Protein AF-A0A524IDU2-F1 (afdb_monomer)

Foldseek 3Di:
DCCLVVVLVVLVVVVVVCVVVLVVADPVLSVLLVVLSCLQNCLQNVLCVVLVPPDCPDPVNVVSVVSSVVSNVSSVVSNVVSVVCRVVVVPPPPPPPPPPPPDDPDDD

Secondary structure (DSSP, 8-state):
--THHHHHHHHHHHHHHHHHHHHHS-HHHHHHHHHHHHHHHIIIIIHHHHHTTS-TTSHHHHHHHHHHHHHHHHHHHHHHHHHHHHHHHHT-----------------

Mean predicted aligned error: 9.43 Å

pLDDT: mean 83.88, std 14.1, range [47.19, 97.94]

Structure (mmCIF, N/CA/C/O backbone):
data_AF-A0A524IDU2-F1
#
_entry.id   AF-A0A524IDU2-F1
#
loop_
_atom_site.group_PDB
_atom_site.id
_atom_site.type_symbol
_atom_site.label_atom_id
_atom_site.label_alt_id
_atom_site.label_comp_id
_atom_site.label_asym_id
_atom_site.label_entity_id
_atom_site.label_seq_id
_atom_site.pdbx_PDB_ins_code
_atom_site.Cartn_x
_atom_site.Cartn_y
_atom_site.Cartn_z
_atom_site.occupancy
_atom_site.B_iso_or_equiv
_atom_site.auth_seq_id
_atom_site.auth_comp_id
_atom_site.auth_asym_id
_atom_site.auth_atom_id
_atom_site.pdbx_PDB_model_num
ATOM 1 N N . MET A 1 1 ? 14.285 -14.336 -13.298 1.00 48.91 1 MET A N 1
ATOM 2 C CA . MET A 1 1 ? 13.110 -15.217 -13.116 1.00 48.91 1 MET A CA 1
ATOM 3 C C . MET A 1 1 ? 12.032 -14.359 -12.487 1.00 48.91 1 MET A C 1
ATOM 5 O O . MET A 1 1 ? 12.322 -13.744 -11.474 1.00 48.91 1 MET A O 1
ATOM 9 N N . ASN A 1 2 ? 10.864 -14.233 -13.118 1.00 70.38 2 ASN A N 1
ATOM 10 C CA . ASN A 1 2 ? 9.850 -13.268 -12.689 1.00 70.38 2 ASN A CA 1
ATOM 11 C C . ASN A 1 2 ? 8.999 -13.863 -11.556 1.00 70.38 2 ASN A C 1
ATOM 13 O O . ASN A 1 2 ? 7.974 -14.497 -11.810 1.00 70.38 2 ASN A O 1
ATOM 17 N N . TRP A 1 3 ? 9.470 -13.730 -10.314 1.00 82.56 3 TRP A N 1
ATOM 18 C CA . TRP A 1 3 ? 8.756 -14.186 -9.116 1.00 82.56 3 TRP A CA 1
ATOM 19 C C . TRP A 1 3 ? 7.476 -13.369 -8.866 1.00 82.56 3 TRP A C 1
ATOM 21 O O . TRP A 1 3 ? 6.581 -13.868 -8.184 1.00 82.56 3 TRP A O 1
ATOM 31 N N . ALA A 1 4 ? 7.363 -12.181 -9.475 1.00 84.25 4 ALA A N 1
ATOM 32 C CA . ALA A 1 4 ? 6.231 -11.262 -9.387 1.00 84.25 4 ALA A CA 1
ATOM 33 C C . ALA A 1 4 ? 4.871 -11.952 -9.532 1.00 84.25 4 ALA A C 1
ATOM 35 O O . ALA A 1 4 ? 3.967 -11.748 -8.729 1.00 84.25 4 ALA A O 1
ATOM 36 N N . ILE A 1 5 ? 4.720 -12.800 -10.558 1.00 86.31 5 ILE A N 1
ATOM 37 C CA . ILE A 1 5 ? 3.438 -13.441 -10.876 1.00 86.31 5 ILE A CA 1
ATOM 38 C C . ILE A 1 5 ? 3.083 -14.503 -9.818 1.00 86.31 5 ILE A C 1
ATOM 40 O O . ILE A 1 5 ? 2.000 -14.404 -9.236 1.00 86.31 5 ILE A O 1
ATOM 44 N N . PRO A 1 6 ? 3.960 -15.483 -9.502 1.00 90.44 6 PRO A N 1
ATOM 45 C CA . PRO A 1 6 ? 3.733 -16.388 -8.373 1.00 90.44 6 PRO A CA 1
ATOM 46 C C . PRO A 1 6 ? 3.477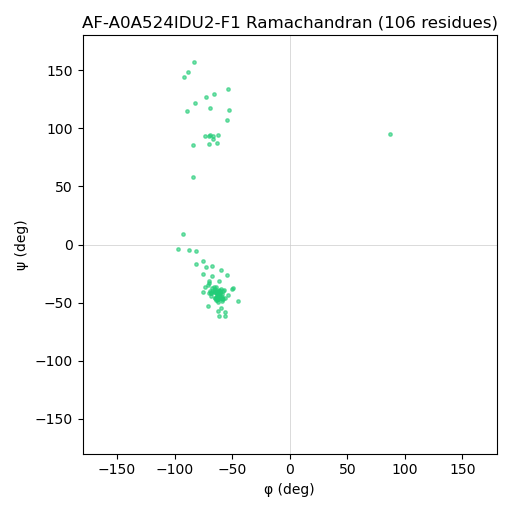 -15.661 -7.045 1.00 90.44 6 PRO A C 1
ATOM 48 O O . PRO A 1 6 ? 2.561 -16.033 -6.310 1.00 90.44 6 PRO A O 1
ATOM 51 N N . GLY A 1 7 ? 4.251 -14.611 -6.756 1.00 89.50 7 GLY A N 1
ATOM 52 C CA . GLY A 1 7 ? 4.116 -13.794 -5.552 1.00 89.50 7 GLY A CA 1
ATOM 53 C C . GLY A 1 7 ? 2.762 -13.093 -5.481 1.00 89.50 7 GLY A C 1
ATOM 54 O O . GLY A 1 7 ? 2.091 -13.170 -4.456 1.00 89.50 7 GLY A O 1
ATOM 55 N N . ALA A 1 8 ? 2.309 -12.498 -6.586 1.00 89.69 8 ALA A N 1
ATOM 56 C CA . ALA A 1 8 ? 1.007 -11.845 -6.690 1.00 89.69 8 ALA A CA 1
ATOM 57 C C . ALA A 1 8 ? -0.154 -12.825 -6.469 1.00 89.69 8 ALA A C 1
ATOM 59 O O . ALA A 1 8 ? -1.104 -12.503 -5.758 1.00 89.69 8 ALA A O 1
ATOM 60 N N . ILE A 1 9 ? -0.075 -14.036 -7.033 1.00 92.88 9 ILE A N 1
ATOM 61 C CA . ILE A 1 9 ? -1.098 -15.077 -6.840 1.00 92.88 9 ILE A CA 1
ATOM 62 C C . ILE A 1 9 ? -1.170 -15.490 -5.367 1.00 92.88 9 ILE A C 1
ATOM 64 O O . ILE A 1 9 ? -2.263 -15.586 -4.799 1.00 92.88 9 ILE A O 1
ATOM 68 N N . LEU A 1 10 ? -0.017 -15.714 -4.732 1.00 93.38 10 LEU A N 1
ATOM 69 C CA . LEU A 1 10 ? 0.054 -16.083 -3.321 1.00 93.38 10 LEU A CA 1
ATOM 70 C C . LEU A 1 10 ? -0.465 -14.952 -2.424 1.00 93.38 10 LEU A C 1
ATOM 72 O O . LEU A 1 10 ? -1.303 -15.195 -1.557 1.00 93.38 10 LEU A O 1
ATOM 76 N N . ALA A 1 11 ? -0.045 -13.715 -2.683 1.00 91.38 11 ALA A N 1
ATOM 77 C CA . ALA A 1 11 ? -0.511 -12.525 -1.982 1.00 91.38 11 ALA A CA 1
ATOM 78 C C . ALA A 1 11 ? -2.028 -12.336 -2.096 1.00 91.38 11 ALA A C 1
ATOM 80 O O . ALA A 1 11 ? -2.697 -12.125 -1.086 1.00 91.38 11 ALA A O 1
ATOM 81 N N . ALA A 1 12 ? -2.588 -12.465 -3.301 1.00 92.19 12 ALA A N 1
ATOM 82 C CA . ALA A 1 12 ? -4.027 -12.375 -3.524 1.00 92.19 12 ALA A CA 1
ATOM 83 C C . ALA A 1 12 ? -4.783 -13.490 -2.789 1.00 92.19 12 ALA A C 1
ATOM 85 O O . ALA A 1 12 ? -5.808 -13.228 -2.165 1.00 92.19 12 ALA A O 1
ATOM 86 N N . SER A 1 13 ? -4.256 -14.717 -2.801 1.00 94.75 13 SER A N 1
ATOM 87 C CA . SER A 1 13 ? -4.852 -15.858 -2.094 1.00 94.75 13 SER A CA 1
ATOM 88 C 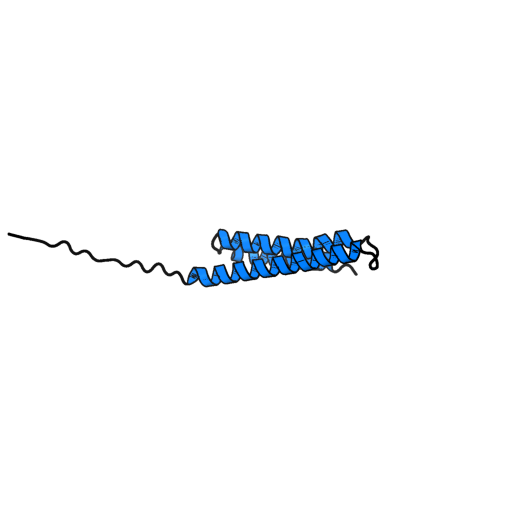C . SER A 1 13 ? -4.891 -15.627 -0.582 1.00 94.75 13 SER A C 1
ATOM 90 O O . SER A 1 13 ? -5.939 -15.788 0.041 1.00 94.75 13 SER A O 1
ATOM 92 N N . VAL A 1 14 ? -3.778 -15.178 0.005 1.00 92.44 14 VAL A N 1
ATOM 93 C CA . VAL A 1 14 ? -3.701 -14.818 1.430 1.00 92.44 14 VAL A CA 1
ATOM 94 C C . VAL A 1 14 ? -4.624 -13.639 1.740 1.00 92.44 14 VAL A C 1
ATOM 96 O O . VAL A 1 14 ? -5.368 -13.681 2.717 1.00 92.44 14 VAL A O 1
ATOM 99 N N . GLY A 1 15 ? -4.639 -12.616 0.885 1.00 90.25 15 GLY A N 1
ATOM 100 C CA . GLY A 1 15 ? -5.537 -11.471 1.008 1.00 90.25 15 GLY A CA 1
ATOM 101 C C . GLY A 1 15 ? -7.003 -11.895 1.053 1.00 90.25 15 GLY A C 1
ATOM 102 O O . GLY A 1 15 ? -7.726 -11.471 1.951 1.00 90.25 15 GLY A O 1
ATOM 103 N N . LEU A 1 16 ? -7.422 -12.795 0.156 1.00 92.44 16 LEU A N 1
ATOM 104 C CA . LEU A 1 16 ? -8.768 -13.374 0.130 1.00 92.44 16 LEU A CA 1
ATOM 105 C C . LEU A 1 16 ? -9.083 -14.158 1.407 1.00 92.44 16 LEU A C 1
ATOM 107 O O . LEU A 1 16 ? -10.155 -13.965 1.980 1.00 92.44 16 LEU A O 1
ATOM 111 N N . MET A 1 17 ? -8.150 -14.977 1.898 1.00 93.69 17 MET A N 1
ATOM 112 C CA . MET A 1 17 ? -8.311 -15.701 3.168 1.00 93.69 17 MET A CA 1
ATOM 113 C C . MET A 1 17 ? -8.472 -14.757 4.368 1.00 93.69 17 MET A C 1
ATOM 115 O O . MET A 1 17 ? -9.183 -15.087 5.314 1.00 93.69 17 MET A O 1
ATOM 119 N N . LEU A 1 18 ? -7.859 -13.571 4.321 1.00 89.38 18 LEU A N 1
ATOM 120 C CA . LEU A 1 18 ? -7.950 -12.546 5.364 1.00 89.38 18 LEU A CA 1
ATOM 121 C C . LEU A 1 18 ? -9.143 -11.588 5.187 1.00 89.38 18 LEU A C 1
ATOM 123 O O . LEU A 1 18 ? -9.405 -10.776 6.076 1.00 89.38 18 LEU A O 1
ATOM 127 N N . THR A 1 19 ? -9.916 -11.680 4.097 1.00 88.94 19 THR A N 1
ATOM 128 C CA . THR A 1 19 ? -11.103 -10.823 3.901 1.00 88.94 19 THR A CA 1
ATOM 129 C C . THR A 1 19 ? -12.149 -10.923 5.017 1.00 88.94 19 THR A C 1
ATOM 131 O O . THR A 1 19 ? -12.657 -9.870 5.410 1.00 88.94 19 THR A O 1
ATOM 134 N N . PRO A 1 20 ? -12.456 -12.096 5.614 1.00 88.81 20 PRO A N 1
ATOM 135 C CA . PRO A 1 20 ? -13.418 -12.164 6.714 1.00 88.81 20 PRO A CA 1
ATOM 136 C C . PRO A 1 20 ? -12.934 -11.401 7.952 1.00 88.81 20 PRO A C 1
ATOM 138 O O . PRO A 1 20 ? -13.728 -10.739 8.616 1.00 88.81 20 PRO A O 1
ATOM 141 N N . PHE A 1 21 ? -11.623 -11.432 8.224 1.00 88.25 21 PHE A N 1
ATOM 142 C CA . PHE A 1 21 ? -11.009 -10.630 9.282 1.00 88.25 21 PHE A CA 1
ATOM 143 C C . PHE A 1 21 ? -11.178 -9.133 8.998 1.00 88.25 21 PHE A C 1
ATOM 145 O O . PHE A 1 21 ? -11.641 -8.396 9.866 1.00 88.25 21 PHE A O 1
ATOM 152 N N . LEU A 1 22 ? -10.901 -8.690 7.766 1.00 86.25 22 LEU A N 1
ATOM 153 C CA . LEU A 1 22 ? -11.064 -7.288 7.365 1.00 86.25 22 LEU A CA 1
ATOM 154 C C . LEU A 1 22 ? -12.506 -6.789 7.522 1.00 86.25 22 LEU A C 1
ATOM 156 O O . LEU A 1 22 ? -12.712 -5.653 7.946 1.00 86.25 22 LEU A O 1
ATOM 160 N N . PHE A 1 23 ? -13.506 -7.622 7.225 1.00 84.81 23 PHE A N 1
ATOM 161 C CA . PHE A 1 23 ? -14.915 -7.259 7.418 1.00 84.81 23 PHE A CA 1
ATOM 162 C C . PHE A 1 23 ? -15.350 -7.229 8.889 1.00 84.81 23 PHE A C 1
ATOM 164 O O . PHE A 1 23 ? -16.340 -6.573 9.207 1.00 84.81 23 PHE A O 1
ATOM 171 N N . GLY A 1 24 ? -14.606 -7.878 9.788 1.00 84.12 24 GLY A N 1
ATOM 172 C CA . GLY A 1 24 ? -14.810 -7.780 11.235 1.00 84.12 24 GLY A CA 1
ATOM 173 C C . GLY A 1 24 ? -14.314 -6.465 11.848 1.00 84.12 24 GLY A C 1
ATOM 174 O O . GLY A 1 24 ? -14.673 -6.141 12.980 1.00 84.12 24 GLY A O 1
ATOM 175 N N . LEU A 1 25 ? -13.507 -5.683 11.121 1.00 85.00 25 LEU A N 1
ATOM 176 C CA . LEU A 1 25 ? -12.944 -4.424 11.607 1.00 85.00 25 LEU A CA 1
ATOM 177 C C . LEU A 1 25 ? -13.916 -3.245 11.463 1.00 85.00 25 LEU A C 1
ATOM 179 O O . LEU A 1 25 ? -14.780 -3.192 10.587 1.00 85.00 25 LEU A O 1
ATOM 183 N N . HIS A 1 26 ? -13.701 -2.206 12.278 1.00 86.56 26 HIS A N 1
ATOM 184 C CA . HIS A 1 26 ? -14.321 -0.901 12.042 1.00 86.56 26 HIS A CA 1
ATOM 185 C C . HIS A 1 26 ? -14.022 -0.424 10.611 1.00 86.56 26 HIS A C 1
ATOM 187 O O . HIS A 1 26 ? -12.869 -0.420 10.178 1.00 86.56 26 HIS A O 1
ATOM 193 N N . ARG A 1 27 ? -15.053 0.059 9.900 1.00 85.50 27 ARG A N 1
ATOM 194 C CA . ARG A 1 27 ? -14.991 0.408 8.465 1.00 85.50 27 ARG A CA 1
ATOM 195 C C . ARG A 1 27 ? -13.805 1.301 8.084 1.00 85.50 27 ARG A C 1
ATOM 197 O O . ARG A 1 27 ? -13.231 1.124 7.018 1.00 85.50 27 ARG A O 1
ATOM 204 N N . LYS A 1 28 ? -13.429 2.250 8.949 1.00 86.56 28 LYS A N 1
ATOM 205 C CA . LYS A 1 28 ? -12.277 3.138 8.716 1.00 86.56 28 LYS A CA 1
ATOM 206 C C . LYS A 1 28 ? -10.959 2.362 8.668 1.00 86.56 28 LYS A C 1
ATOM 208 O O . LYS A 1 28 ? -10.166 2.568 7.759 1.00 86.56 28 LYS A O 1
ATOM 213 N N . THR A 1 29 ? -10.756 1.463 9.623 1.00 88.69 29 THR A N 1
ATOM 214 C CA . THR A 1 29 ? -9.541 0.657 9.731 1.00 88.69 29 THR A CA 1
ATOM 215 C C . THR A 1 29 ? -9.473 -0.376 8.612 1.00 88.69 29 THR A C 1
ATOM 217 O O . THR A 1 29 ? -8.438 -0.500 7.973 1.00 88.69 29 THR A O 1
ATOM 220 N N . ALA A 1 30 ? -10.594 -1.029 8.288 1.00 90.31 30 ALA A N 1
ATOM 221 C CA . ALA A 1 30 ? -10.676 -1.985 7.182 1.00 90.31 30 ALA A CA 1
ATOM 222 C C . ALA A 1 30 ? -10.302 -1.361 5.824 1.00 90.31 30 ALA A C 1
ATOM 224 O O . ALA A 1 30 ? -9.517 -1.935 5.071 1.00 90.31 30 ALA A O 1
ATOM 225 N N . VAL A 1 31 ? -10.815 -0.157 5.527 1.00 91.62 31 VAL A N 1
ATOM 226 C CA . VAL A 1 31 ? -10.450 0.584 4.306 1.00 91.62 31 VAL A CA 1
ATOM 227 C C . VAL A 1 31 ? -8.956 0.890 4.281 1.00 91.62 31 VAL A C 1
ATOM 229 O O . VAL A 1 31 ? -8.329 0.762 3.234 1.00 91.62 31 VAL A O 1
ATOM 232 N N . LEU A 1 32 ? -8.377 1.257 5.425 1.00 92.25 32 LEU A N 1
ATOM 233 C CA . LEU A 1 32 ? -6.964 1.601 5.504 1.00 92.25 32 LEU A CA 1
ATOM 234 C C . LEU A 1 32 ? -6.050 0.386 5.303 1.00 92.25 32 LEU A C 1
ATOM 236 O O . LEU A 1 32 ? -5.079 0.496 4.565 1.00 92.25 32 LEU A O 1
ATOM 240 N N . PHE A 1 33 ? -6.415 -0.771 5.865 1.00 92.88 33 PHE A N 1
ATOM 241 C CA . PHE A 1 33 ? -5.758 -2.059 5.604 1.00 92.88 33 PHE A CA 1
ATOM 242 C C . PHE A 1 33 ? -5.808 -2.447 4.119 1.00 92.88 33 PHE A C 1
ATOM 244 O O . PHE A 1 33 ? -4.806 -2.867 3.539 1.00 92.88 33 PHE A O 1
ATOM 251 N N . GLY A 1 34 ? -6.978 -2.315 3.486 1.00 93.19 34 GLY A N 1
ATOM 252 C CA . GLY A 1 34 ? -7.125 -2.611 2.061 1.00 93.19 34 GLY A CA 1
ATOM 253 C C . GLY A 1 34 ? -6.276 -1.674 1.201 1.00 93.19 34 GLY A C 1
ATOM 254 O O . GLY A 1 34 ? -5.542 -2.121 0.324 1.00 93.19 34 GLY A O 1
ATOM 255 N N . PHE A 1 35 ? -6.324 -0.374 1.495 1.00 95.25 35 PHE A N 1
ATOM 256 C CA . PHE A 1 35 ? -5.570 0.640 0.765 1.00 95.25 35 PHE A CA 1
ATOM 257 C C . PHE A 1 35 ? -4.052 0.474 0.925 1.00 95.25 35 PHE A C 1
ATOM 259 O O . PHE A 1 35 ? -3.326 0.571 -0.062 1.00 95.25 35 PHE A O 1
ATOM 266 N N . SER A 1 36 ? -3.570 0.146 2.130 1.00 96.62 36 SER A N 1
ATOM 267 C CA . SER A 1 36 ? -2.151 -0.145 2.360 1.00 96.62 36 SER A CA 1
ATOM 268 C C . SER A 1 36 ? -1.674 -1.355 1.559 1.00 96.62 36 SER A C 1
ATOM 270 O O . SER A 1 36 ? -0.592 -1.316 0.981 1.00 96.62 36 SER A O 1
ATOM 272 N N . GLY A 1 37 ? -2.501 -2.405 1.474 1.00 94.31 37 GLY A N 1
ATOM 273 C CA . GLY A 1 37 ? -2.206 -3.581 0.656 1.00 94.31 37 GLY A CA 1
ATOM 274 C C . GLY A 1 37 ? -2.122 -3.246 -0.834 1.00 94.31 37 GLY A C 1
ATOM 275 O O . GLY A 1 37 ? -1.177 -3.660 -1.496 1.00 94.31 37 GLY A O 1
ATOM 276 N N . VAL A 1 38 ? -3.060 -2.450 -1.359 1.00 94.44 38 VAL A N 1
ATOM 277 C CA . VAL A 1 38 ? -3.038 -2.011 -2.768 1.00 94.44 38 VAL A CA 1
ATOM 278 C C . VAL A 1 38 ? -1.782 -1.201 -3.085 1.00 94.44 38 VAL A C 1
ATOM 280 O O . VAL A 1 38 ? -1.185 -1.421 -4.133 1.00 94.44 38 VAL A O 1
ATOM 283 N N . ILE A 1 39 ? -1.358 -0.301 -2.195 1.00 96.50 39 ILE A N 1
ATOM 284 C CA . ILE A 1 39 ? -0.118 0.467 -2.379 1.00 96.50 39 ILE A CA 1
ATOM 285 C C . ILE A 1 39 ? 1.098 -0.463 -2.395 1.00 96.50 39 ILE A C 1
ATOM 287 O O . ILE A 1 39 ? 1.913 -0.367 -3.307 1.00 96.50 39 ILE A O 1
ATOM 291 N N . TYR A 1 40 ? 1.193 -1.379 -1.427 1.00 95.44 40 TYR A N 1
ATOM 292 C CA . TYR A 1 40 ? 2.321 -2.302 -1.316 1.00 95.44 40 TYR A CA 1
ATOM 293 C C . TYR A 1 40 ? 2.424 -3.226 -2.537 1.00 95.44 40 TYR A C 1
ATOM 295 O O . TYR A 1 40 ? 3.424 -3.217 -3.248 1.00 95.44 40 TYR A O 1
ATOM 303 N N . PHE A 1 41 ? 1.362 -3.985 -2.831 1.00 93.25 41 PHE A N 1
ATOM 304 C CA . PHE A 1 41 ? 1.362 -4.937 -3.944 1.00 93.25 41 PHE A CA 1
ATOM 305 C C . PHE A 1 41 ? 1.357 -4.245 -5.309 1.00 93.25 41 PHE A C 1
ATOM 307 O O . PHE A 1 41 ? 1.924 -4.776 -6.260 1.00 93.25 41 PHE A O 1
ATOM 314 N N . GLY A 1 42 ? 0.735 -3.068 -5.418 1.00 91.75 42 GLY A N 1
ATOM 315 C CA . GLY A 1 42 ? 0.774 -2.246 -6.625 1.00 91.75 42 GLY A CA 1
ATOM 316 C C . GLY A 1 42 ? 2.169 -1.691 -6.907 1.00 91.75 42 GLY A C 1
ATOM 317 O O . GLY A 1 42 ? 2.572 -1.669 -8.065 1.00 91.75 42 GLY A O 1
ATOM 318 N N . GLY A 1 43 ? 2.912 -1.309 -5.863 1.00 91.00 43 GLY A N 1
ATOM 319 C CA . GLY A 1 43 ? 4.331 -0.968 -5.948 1.00 91.00 43 GLY A CA 1
ATOM 320 C C . GLY A 1 43 ? 5.154 -2.156 -6.433 1.00 91.00 43 GLY A C 1
ATOM 321 O O . GLY A 1 43 ? 5.691 -2.091 -7.531 1.00 91.00 43 GLY A O 1
ATOM 322 N N . ALA A 1 44 ? 5.151 -3.258 -5.681 1.00 88.56 44 ALA A N 1
ATOM 323 C CA . ALA A 1 44 ? 5.940 -4.454 -5.982 1.00 88.56 44 ALA A CA 1
ATOM 324 C C . ALA A 1 44 ? 5.650 -5.019 -7.387 1.00 88.56 44 ALA A C 1
ATOM 326 O O . ALA A 1 44 ? 6.501 -5.045 -8.269 1.00 88.56 44 ALA A O 1
ATOM 327 N N . VAL A 1 45 ? 4.401 -5.424 -7.639 1.00 88.50 45 VAL A N 1
ATOM 328 C CA . VAL A 1 45 ? 4.031 -6.117 -8.883 1.00 88.50 45 VAL A CA 1
ATOM 329 C C . VAL A 1 45 ? 3.954 -5.140 -10.053 1.00 88.50 45 VAL A C 1
ATOM 331 O O . VAL A 1 45 ? 4.368 -5.462 -11.164 1.00 88.50 45 VAL A O 1
ATOM 334 N N . GLY A 1 46 ? 3.398 -3.946 -9.834 1.00 86.00 46 GLY A N 1
ATOM 335 C CA . GLY A 1 46 ? 3.208 -2.964 -10.899 1.00 86.00 46 GLY A CA 1
ATOM 336 C C . GLY A 1 46 ? 4.530 -2.398 -11.405 1.00 86.00 46 GLY A C 1
ATOM 337 O O . GLY A 1 46 ? 4.729 -2.320 -12.619 1.00 86.00 46 GLY A O 1
ATOM 338 N N . MET A 1 47 ? 5.446 -2.042 -10.503 1.00 86.88 47 MET A N 1
ATOM 339 C CA . MET A 1 47 ? 6.734 -1.472 -10.898 1.00 86.88 47 MET A CA 1
ATOM 340 C C . MET A 1 47 ? 7.664 -2.530 -11.487 1.00 86.88 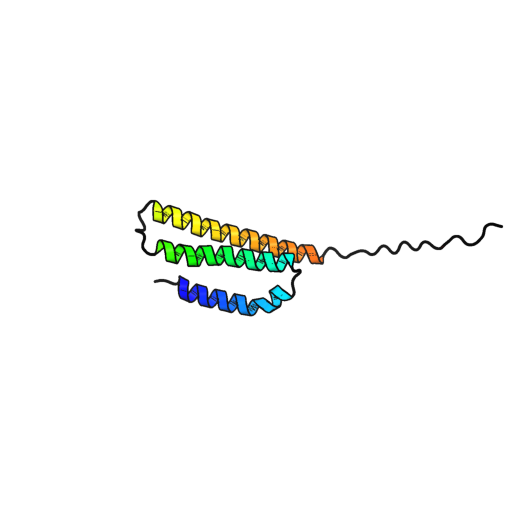47 MET A C 1
ATOM 342 O O . MET A 1 47 ? 8.296 -2.240 -12.500 1.00 86.88 47 MET A O 1
ATOM 346 N N . GLU A 1 48 ? 7.657 -3.768 -10.981 1.00 86.38 48 GLU A N 1
ATOM 347 C CA . GLU A 1 48 ? 8.436 -4.866 -11.570 1.00 86.38 48 GLU A CA 1
ATOM 348 C C . GLU A 1 48 ? 8.000 -5.146 -13.023 1.00 86.38 48 GLU A C 1
ATOM 350 O O . GLU A 1 48 ? 8.835 -5.289 -13.921 1.00 86.38 48 GLU A O 1
ATOM 355 N N . LEU A 1 49 ? 6.690 -5.123 -13.305 1.00 85.62 49 LEU A N 1
ATOM 356 C CA . LEU A 1 49 ? 6.171 -5.279 -14.669 1.00 85.62 49 LEU A CA 1
ATOM 357 C C . LEU A 1 49 ? 6.567 -4.111 -15.587 1.00 85.62 49 LEU A C 1
ATOM 359 O O . LEU A 1 49 ? 6.945 -4.348 -16.737 1.00 85.62 49 LEU A O 1
ATOM 363 N N . LEU A 1 50 ? 6.519 -2.868 -15.098 1.00 85.44 50 LEU A N 1
ATOM 364 C CA . LEU A 1 50 ? 6.895 -1.672 -15.866 1.00 85.44 50 LEU A CA 1
ATOM 3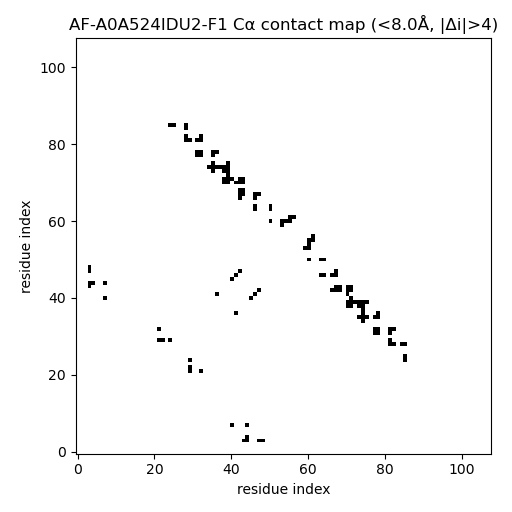65 C C . LEU A 1 50 ? 8.409 -1.564 -16.104 1.00 85.44 50 LEU A C 1
ATOM 367 O O . LEU A 1 50 ? 8.838 -1.104 -17.164 1.00 85.44 50 LEU A O 1
ATOM 371 N N . ALA A 1 51 ? 9.220 -1.997 -15.140 1.00 84.50 51 ALA A N 1
ATOM 372 C CA . ALA A 1 51 ? 10.676 -1.952 -15.207 1.00 84.50 51 ALA A CA 1
ATOM 373 C C . ALA A 1 51 ? 11.275 -3.122 -16.003 1.00 84.50 51 ALA A C 1
ATOM 375 O O . ALA A 1 51 ? 12.417 -3.023 -16.451 1.00 84.50 51 ALA A O 1
ATOM 376 N N . SER A 1 52 ? 10.509 -4.195 -16.238 1.00 81.81 52 SER A N 1
ATOM 377 C CA . SER A 1 52 ? 10.961 -5.430 -16.901 1.00 81.81 52 SER A CA 1
ATOM 378 C C . SER A 1 52 ? 11.608 -5.233 -18.282 1.00 81.81 52 SER A C 1
ATOM 380 O O . SER A 1 52 ? 12.448 -6.032 -18.696 1.00 81.81 52 SER A O 1
ATOM 382 N N . THR A 1 53 ? 11.251 -4.162 -18.996 1.00 82.88 53 THR A N 1
ATOM 383 C CA . THR A 1 53 ? 11.790 -3.831 -20.325 1.00 82.88 53 THR A CA 1
ATOM 384 C C . THR A 1 53 ? 12.932 -2.813 -20.295 1.00 82.88 53 THR A C 1
ATOM 386 O O . THR A 1 53 ? 13.467 -2.454 -21.346 1.00 82.88 53 THR A O 1
ATOM 389 N N . LEU A 1 54 ? 13.276 -2.278 -19.122 1.00 85.62 54 LEU A N 1
ATOM 390 C CA . LEU A 1 54 ? 14.305 -1.254 -18.970 1.00 85.62 54 LEU A CA 1
ATOM 391 C C . LEU A 1 54 ? 15.689 -1.877 -18.775 1.00 85.62 54 LEU A C 1
ATOM 393 O O . LEU A 1 54 ? 15.855 -2.936 -18.178 1.00 85.62 54 LEU A O 1
ATOM 397 N N . ASN A 1 55 ? 16.715 -1.176 -19.258 1.00 83.69 55 ASN A N 1
ATOM 398 C CA . ASN A 1 55 ? 18.097 -1.552 -18.986 1.00 83.69 55 ASN A CA 1
ATOM 399 C C . ASN A 1 55 ? 18.434 -1.229 -17.524 1.00 83.69 55 ASN A C 1
ATOM 401 O O . ASN A 1 55 ? 18.282 -0.078 -17.103 1.00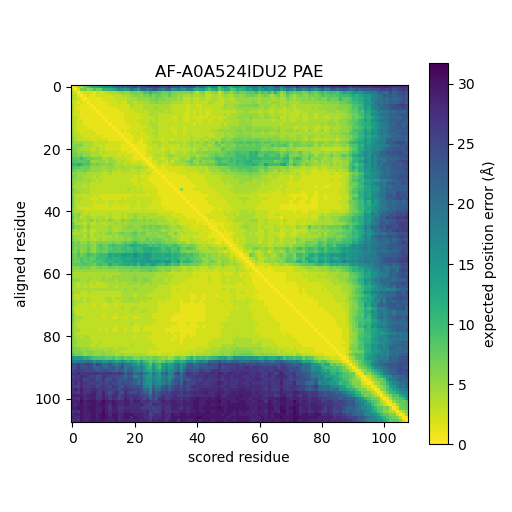 83.69 55 ASN A O 1
ATOM 405 N N . SER A 1 56 ? 18.936 -2.217 -16.784 1.00 82.56 56 SER A N 1
ATOM 406 C CA . SER A 1 56 ? 19.260 -2.107 -15.357 1.00 82.56 56 SER A CA 1
ATOM 407 C C . SER A 1 56 ? 20.305 -1.034 -15.024 1.00 82.56 56 SER A C 1
ATOM 409 O O . SER A 1 56 ? 20.329 -0.537 -13.906 1.00 82.56 56 SER A O 1
ATOM 411 N N . ASN A 1 57 ? 21.139 -0.626 -15.987 1.00 85.00 57 ASN A N 1
ATOM 412 C CA . ASN A 1 57 ? 22.133 0.443 -15.816 1.00 85.00 57 ASN A CA 1
ATOM 413 C C . ASN A 1 57 ? 21.616 1.833 -16.230 1.00 85.00 57 ASN A C 1
ATOM 415 O O . ASN A 1 57 ? 22.393 2.778 -16.355 1.00 85.00 57 ASN A O 1
ATOM 419 N N . SER A 1 58 ? 20.317 1.974 -16.505 1.00 91.12 58 SER A N 1
ATOM 420 C CA . SER A 1 58 ? 19.728 3.254 -16.897 1.00 91.12 58 SER A CA 1
ATOM 421 C C . SER A 1 58 ? 19.210 4.038 -15.692 1.00 91.12 58 SER A C 1
ATOM 423 O O . SER A 1 58 ? 18.607 3.472 -14.784 1.00 91.12 58 SER A O 1
ATOM 425 N N . LEU A 1 59 ? 19.335 5.371 -15.741 1.00 91.81 59 LEU A N 1
ATOM 426 C CA . LEU A 1 59 ? 18.725 6.278 -14.756 1.00 91.81 59 LEU A CA 1
ATOM 427 C C . LEU A 1 59 ? 17.227 5.978 -14.557 1.00 91.81 59 LEU A C 1
ATOM 429 O O . LEU A 1 59 ? 16.720 6.024 -13.443 1.00 91.81 59 LEU A O 1
ATOM 433 N N . ARG A 1 60 ? 16.518 5.642 -15.644 1.00 90.00 60 ARG A N 1
ATOM 434 C CA . ARG A 1 60 ? 15.084 5.322 -15.609 1.00 90.00 60 ARG A CA 1
ATOM 435 C C . ARG A 1 60 ? 14.788 4.083 -14.767 1.00 90.00 60 ARG A C 1
ATOM 437 O O . ARG A 1 60 ? 13.825 4.111 -14.012 1.00 90.00 60 ARG A O 1
ATOM 444 N N . TYR A 1 61 ? 15.614 3.041 -14.879 1.00 89.81 61 TYR A N 1
ATOM 445 C CA . TYR A 1 61 ? 15.492 1.844 -14.051 1.00 89.81 61 TYR A CA 1
ATOM 446 C C . TYR A 1 61 ? 15.699 2.189 -12.573 1.00 89.81 61 TYR A C 1
ATOM 448 O O . TYR A 1 61 ? 14.826 1.907 -11.765 1.00 89.81 61 TYR A O 1
ATOM 456 N N . THR A 1 62 ? 16.769 2.918 -12.234 1.00 91.81 62 THR A N 1
ATOM 457 C CA . THR A 1 62 ? 17.027 3.353 -10.849 1.00 91.81 62 THR A CA 1
ATOM 458 C C . THR A 1 62 ? 15.882 4.186 -10.269 1.00 91.81 62 THR A C 1
ATOM 460 O O . THR A 1 62 ? 15.513 4.002 -9.114 1.00 91.81 62 THR A O 1
ATOM 463 N N . MET A 1 63 ? 15.284 5.086 -11.057 1.00 92.56 63 MET A N 1
ATOM 464 C CA . MET A 1 63 ? 14.120 5.850 -10.600 1.00 92.56 63 MET A CA 1
ATOM 465 C C . MET A 1 63 ? 12.888 4.964 -10.399 1.00 92.56 63 MET A C 1
ATOM 467 O O . MET A 1 63 ? 12.168 5.173 -9.430 1.00 92.56 63 MET A O 1
ATOM 471 N N . MET A 1 64 ? 12.638 3.987 -11.278 1.00 90.94 64 MET A N 1
ATOM 472 C CA . MET A 1 64 ? 11.545 3.029 -11.078 1.00 90.94 64 MET A CA 1
ATOM 473 C C . MET A 1 64 ? 11.745 2.200 -9.810 1.00 90.94 64 MET A C 1
ATOM 475 O O . MET A 1 64 ? 10.798 2.081 -9.043 1.00 90.94 64 MET A O 1
ATOM 479 N N . THR A 1 65 ? 12.964 1.729 -9.540 1.00 92.00 65 THR A N 1
ATOM 480 C CA . THR A 1 65 ? 13.293 1.025 -8.291 1.00 92.00 65 THR A CA 1
ATOM 481 C C . THR A 1 65 ? 13.052 1.906 -7.065 1.00 92.00 65 THR A C 1
ATOM 483 O O . THR A 1 65 ? 12.443 1.460 -6.103 1.00 92.00 65 THR A O 1
ATOM 486 N N . LEU A 1 66 ? 13.437 3.186 -7.107 1.00 94.44 66 LEU A N 1
ATOM 487 C CA . LEU A 1 66 ? 13.165 4.109 -5.999 1.00 94.44 66 LEU A CA 1
ATOM 488 C C . LEU A 1 66 ? 11.658 4.278 -5.741 1.00 94.44 66 LEU A C 1
ATOM 490 O O . LEU A 1 66 ? 11.225 4.371 -4.594 1.00 94.44 66 LEU A O 1
ATOM 494 N N . TRP A 1 67 ? 10.855 4.335 -6.806 1.00 94.50 67 TRP A N 1
ATOM 495 C CA . TRP A 1 67 ? 9.399 4.396 -6.694 1.00 94.50 67 TRP A CA 1
ATOM 496 C C . TRP A 1 67 ? 8.801 3.093 -6.162 1.00 94.50 67 TRP A C 1
ATOM 498 O O . TRP A 1 67 ? 7.913 3.155 -5.319 1.00 94.50 67 TRP A O 1
ATOM 508 N N . GLU A 1 68 ? 9.287 1.941 -6.623 1.00 94.56 68 GLU A N 1
ATOM 509 C CA . GLU A 1 68 ? 8.909 0.616 -6.121 1.00 94.56 68 GLU A CA 1
ATOM 510 C C . GLU A 1 68 ? 9.150 0.519 -4.613 1.00 94.56 68 GLU A C 1
ATOM 512 O O . GLU A 1 68 ? 8.195 0.383 -3.847 1.00 94.56 68 GLU A O 1
ATOM 517 N N . GLU A 1 69 ? 10.393 0.733 -4.178 1.00 95.31 69 GLU A N 1
ATOM 518 C CA . GLU A 1 69 ? 10.780 0.706 -2.766 1.00 95.31 69 GLU A CA 1
ATOM 519 C C . GLU A 1 69 ? 9.991 1.739 -1.945 1.00 95.31 69 GLU A C 1
ATOM 521 O O . GLU A 1 69 ? 9.507 1.451 -0.850 1.00 95.31 69 GLU A O 1
ATOM 526 N N . GLY A 1 70 ? 9.806 2.951 -2.475 1.00 96.88 70 GLY A N 1
ATOM 527 C CA . GLY A 1 70 ? 9.051 4.009 -1.805 1.00 96.88 70 GLY A CA 1
ATOM 528 C C . GLY A 1 70 ? 7.577 3.656 -1.589 1.00 96.88 70 GLY A C 1
ATOM 529 O O . GLY A 1 70 ? 7.028 3.922 -0.515 1.00 96.88 70 GLY A O 1
ATOM 530 N N . LEU A 1 71 ? 6.930 3.040 -2.583 1.00 96.56 71 LEU A N 1
ATOM 531 C CA . LEU A 1 71 ? 5.545 2.578 -2.482 1.00 96.56 71 LEU A CA 1
ATOM 532 C C . LEU A 1 71 ? 5.422 1.409 -1.505 1.00 96.56 71 LEU A C 1
ATOM 534 O O . LEU A 1 71 ? 4.510 1.411 -0.678 1.00 96.56 71 LEU A O 1
ATOM 538 N N . GLU A 1 72 ? 6.353 0.458 -1.525 1.00 96.44 72 GLU A N 1
ATOM 539 C CA . GLU A 1 72 ? 6.378 -0.637 -0.555 1.00 96.44 72 GLU A CA 1
ATOM 540 C C . GLU A 1 72 ? 6.489 -0.114 0.883 1.00 96.44 72 GLU A C 1
ATOM 542 O O . GLU A 1 72 ? 5.673 -0.462 1.741 1.00 96.44 72 GLU A O 1
ATOM 547 N N . MET A 1 73 ? 7.428 0.798 1.148 1.00 97.94 73 MET A N 1
ATOM 548 C CA . MET A 1 73 ? 7.601 1.392 2.477 1.00 97.94 73 MET A CA 1
ATOM 549 C C . MET A 1 73 ? 6.362 2.179 2.916 1.00 97.94 73 MET A C 1
ATOM 551 O O . MET A 1 73 ? 5.926 2.061 4.065 1.00 97.94 73 MET A O 1
ATOM 555 N N . LEU A 1 74 ? 5.743 2.941 2.006 1.00 97.69 74 LEU A N 1
ATOM 556 C CA . LEU A 1 74 ? 4.499 3.660 2.287 1.00 97.69 74 LEU A CA 1
ATOM 557 C C . LEU A 1 74 ? 3.356 2.697 2.634 1.00 97.69 74 LEU A C 1
ATOM 559 O O . LEU A 1 74 ? 2.627 2.928 3.601 1.00 97.69 74 LEU A O 1
ATOM 563 N N . GLY A 1 75 ? 3.217 1.606 1.879 1.00 97.31 75 GLY A N 1
ATOM 564 C CA . GLY A 1 75 ? 2.248 0.549 2.149 1.00 97.31 75 GLY A CA 1
ATOM 565 C C . GLY A 1 75 ? 2.444 -0.057 3.540 1.00 97.31 75 GLY A C 1
ATOM 566 O O . GLY A 1 75 ? 1.487 -0.137 4.311 1.00 97.31 75 GLY A O 1
ATOM 567 N N . VAL A 1 76 ? 3.683 -0.393 3.911 1.00 97.19 76 VAL A N 1
ATOM 568 C CA . VAL A 1 76 ? 4.016 -0.931 5.243 1.00 97.19 76 VAL A CA 1
ATOM 569 C C . VAL A 1 76 ? 3.668 0.060 6.354 1.00 97.19 76 VAL A C 1
ATOM 571 O O . VAL A 1 76 ? 3.025 -0.322 7.331 1.00 97.19 76 VAL A O 1
ATOM 574 N N . VAL A 1 77 ? 4.027 1.338 6.214 1.00 97.94 77 VAL A N 1
ATOM 575 C CA . VAL A 1 77 ? 3.718 2.367 7.223 1.00 97.94 77 VAL A CA 1
ATOM 576 C C . VAL A 1 77 ? 2.209 2.532 7.407 1.00 97.94 77 VAL A C 1
ATOM 578 O O . VAL A 1 77 ? 1.732 2.587 8.543 1.00 97.94 77 VAL A O 1
ATOM 581 N N . LEU A 1 78 ? 1.439 2.569 6.316 1.00 95.88 78 LEU A N 1
ATOM 582 C CA . LEU A 1 78 ? -0.022 2.662 6.379 1.00 95.88 78 LEU A CA 1
ATOM 583 C C . LEU A 1 78 ? -0.648 1.424 7.028 1.00 95.88 78 LEU A C 1
ATOM 585 O O . LEU A 1 78 ? -1.570 1.561 7.833 1.00 95.88 78 LEU A O 1
ATOM 589 N N . PHE A 1 79 ? -0.127 0.234 6.724 1.00 95.19 79 PHE A N 1
ATOM 590 C CA . PHE A 1 79 ? -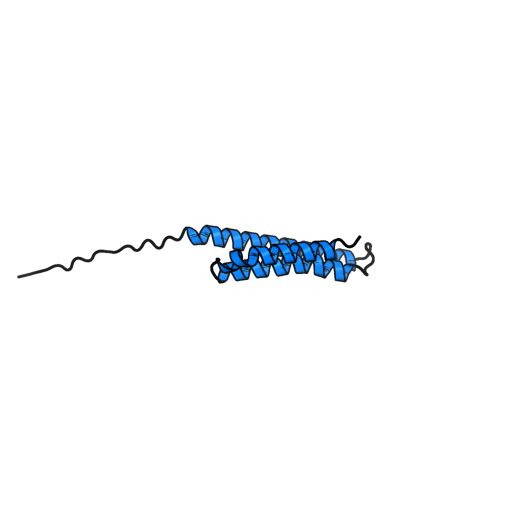0.574 -1.016 7.332 1.00 95.19 79 PHE A CA 1
ATOM 591 C C . PHE A 1 79 ? -0.302 -1.033 8.840 1.00 95.19 79 PHE A C 1
ATOM 593 O O . PHE A 1 79 ? -1.200 -1.322 9.630 1.00 95.19 79 PHE A O 1
ATOM 600 N N . LEU A 1 80 ? 0.911 -0.659 9.261 1.00 95.75 80 LEU A N 1
ATOM 601 C CA . LEU A 1 80 ? 1.280 -0.564 10.675 1.00 95.75 80 LEU A CA 1
ATOM 602 C C . LEU A 1 80 ? 0.425 0.467 11.414 1.00 95.75 80 LEU A C 1
ATOM 604 O O . LEU A 1 80 ? -0.048 0.203 12.518 1.00 95.75 80 LEU A O 1
ATOM 608 N N . TYR A 1 81 ? 0.174 1.621 10.799 1.00 93.81 81 TYR A N 1
ATOM 609 C CA . TYR A 1 81 ? -0.724 2.621 11.362 1.00 93.81 81 TYR A CA 1
ATOM 610 C C . TYR A 1 81 ? -2.156 2.080 11.508 1.00 93.81 81 TYR A C 1
ATOM 612 O O . TYR A 1 81 ? -2.770 2.255 12.562 1.00 93.81 81 TYR A O 1
ATOM 620 N N . ALA A 1 82 ? -2.681 1.379 10.498 1.00 92.00 82 ALA A N 1
ATOM 621 C CA . ALA A 1 82 ? -3.996 0.747 10.567 1.00 92.00 82 ALA A CA 1
ATOM 622 C C . ALA A 1 82 ? -4.063 -0.316 11.677 1.00 92.00 82 ALA A C 1
ATOM 624 O O . ALA A 1 82 ? -5.050 -0.377 12.412 1.00 92.00 82 ALA A O 1
ATOM 625 N N . LEU A 1 83 ? -3.000 -1.104 11.850 1.00 91.94 83 LEU A N 1
ATOM 626 C CA . LEU A 1 83 ? -2.878 -2.106 12.907 1.00 91.94 83 LEU A CA 1
ATOM 627 C C . LEU A 1 83 ? -2.858 -1.467 14.303 1.00 91.94 83 LEU A C 1
ATOM 629 O O . LEU A 1 83 ? -3.599 -1.892 15.187 1.00 91.94 83 LEU A O 1
ATOM 633 N N . LEU A 1 84 ? -2.082 -0.400 14.499 1.00 91.31 84 LEU A N 1
ATOM 634 C CA . LEU A 1 84 ? -2.067 0.337 15.764 1.00 91.31 84 LEU A CA 1
ATOM 635 C C . LEU A 1 84 ? -3.418 1.002 16.050 1.00 91.31 84 LEU A C 1
ATOM 637 O O . LEU A 1 84 ? -3.881 0.993 17.189 1.00 91.31 84 LEU A O 1
ATOM 641 N N . ALA A 1 85 ? -4.086 1.540 15.027 1.00 87.50 85 ALA A N 1
ATOM 642 C CA . ALA A 1 85 ? -5.423 2.111 15.163 1.00 87.50 85 ALA A CA 1
ATOM 643 C C . ALA A 1 85 ? -6.473 1.048 15.527 1.00 87.50 85 ALA A C 1
ATOM 645 O O . ALA A 1 85 ? -7.378 1.330 16.313 1.00 87.50 85 ALA A O 1
ATOM 646 N N . TYR A 1 86 ? -6.348 -0.168 14.986 1.00 87.25 86 TYR A N 1
ATOM 647 C CA . TYR A 1 86 ? -7.163 -1.317 15.378 1.00 87.25 86 TYR A CA 1
ATOM 648 C C . TYR A 1 86 ? -6.977 -1.638 16.869 1.00 87.25 86 TYR A C 1
ATOM 650 O O . TYR A 1 86 ? -7.949 -1.606 17.622 1.00 87.25 86 TYR A O 1
ATOM 658 N N . MET A 1 87 ? -5.729 -1.833 17.307 1.00 87.12 87 MET A N 1
ATOM 659 C CA . MET A 1 87 ? -5.394 -2.175 18.698 1.00 87.12 87 MET A CA 1
ATOM 660 C C . MET A 1 87 ? -5.775 -1.064 19.694 1.00 87.12 87 MET A C 1
ATOM 662 O O . MET A 1 87 ? -6.272 -1.332 20.785 1.00 87.12 87 MET A O 1
ATOM 666 N N . GLY A 1 88 ? -5.568 0.204 19.328 1.00 81.50 88 GLY A N 1
ATOM 667 C CA . GLY A 1 88 ? -5.890 1.354 20.178 1.00 81.50 88 GLY A CA 1
ATOM 668 C C . GLY A 1 88 ? -7.388 1.674 20.249 1.00 81.50 88 GLY A C 1
ATOM 669 O O . GLY A 1 88 ? -7.851 2.257 21.231 1.00 81.50 88 GLY A O 1
ATOM 670 N N . GLY A 1 89 ? -8.160 1.292 19.227 1.00 69.44 89 GLY A N 1
ATOM 671 C CA . GLY A 1 89 ? -9.607 1.500 19.167 1.00 69.44 89 GLY A CA 1
ATOM 672 C C . GLY A 1 89 ? -10.398 0.634 20.152 1.00 69.44 89 GLY A C 1
ATOM 673 O O . GLY A 1 89 ? -11.400 1.104 20.693 1.00 69.44 89 GLY A O 1
ATOM 674 N N . GLU A 1 90 ? -9.932 -0.586 20.441 1.00 58.62 90 GLU A N 1
ATOM 675 C CA . GLU A 1 90 ? -10.553 -1.494 21.422 1.00 58.62 90 GLU A CA 1
ATOM 676 C C . GLU A 1 90 ? -10.441 -0.991 22.870 1.00 58.62 90 GLU A C 1
ATOM 678 O O . GLU A 1 90 ? -11.320 -1.254 23.690 1.00 58.62 90 GLU A O 1
ATOM 683 N N . HIS A 1 91 ? -9.422 -0.187 23.191 1.00 51.97 91 HIS A N 1
ATOM 684 C CA . HIS A 1 91 ? -9.212 0.317 24.552 1.00 51.97 91 HIS A CA 1
ATOM 685 C C . HIS A 1 91 ? -10.069 1.529 24.931 1.00 51.97 91 HIS A C 1
ATOM 687 O O . HIS A 1 91 ? -10.097 1.927 26.100 1.00 51.97 91 HIS A O 1
ATOM 693 N N . ARG A 1 92 ? -10.834 2.107 23.997 1.00 53.19 92 ARG A N 1
ATOM 694 C CA . ARG A 1 92 ? -11.765 3.204 24.299 1.00 53.19 92 ARG A CA 1
ATOM 695 C C . ARG A 1 92 ? -13.093 2.649 24.815 1.00 53.19 92 ARG A C 1
ATOM 697 O O . ARG A 1 92 ? -14.153 2.907 24.245 1.00 53.19 92 ARG A O 1
ATOM 704 N N . SER A 1 93 ? -13.037 1.886 25.910 1.00 48.78 93 SE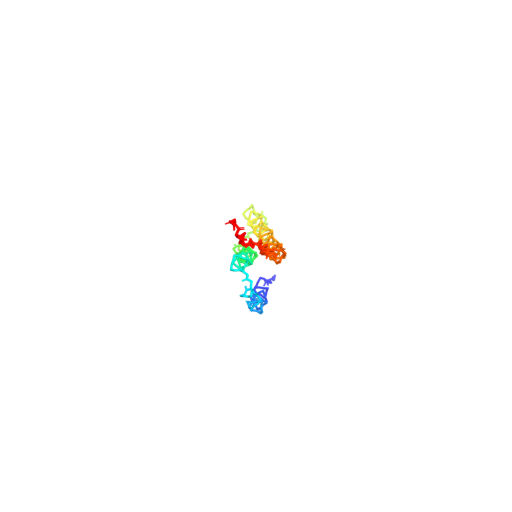R A N 1
ATOM 705 C CA . SER A 1 93 ? -14.232 1.517 26.663 1.00 48.78 93 SER A CA 1
ATOM 706 C C . SER A 1 93 ? -14.989 2.802 26.990 1.00 48.78 93 SER A C 1
ATOM 708 O O . SER A 1 93 ? -14.471 3.703 27.656 1.00 48.78 93 SER A O 1
ATOM 710 N N . LYS A 1 94 ? -16.198 2.939 26.441 1.00 54.88 94 LYS A N 1
ATOM 711 C CA . LYS A 1 94 ? -17.103 4.034 26.783 1.00 54.88 94 LYS A CA 1
ATOM 712 C C . LYS A 1 94 ? -17.506 3.816 28.236 1.00 54.88 94 LYS A C 1
ATOM 714 O O . LYS A 1 94 ? -18.493 3.133 28.497 1.00 54.88 94 LYS A O 1
ATOM 719 N N . VAL A 1 95 ? -16.751 4.386 29.173 1.00 62.25 95 VAL A N 1
ATOM 720 C CA . VAL A 1 95 ? -17.172 4.490 30.570 1.00 62.25 95 VAL A CA 1
ATOM 721 C C . VAL A 1 95 ? -18.435 5.347 30.569 1.00 62.25 95 VAL A C 1
ATOM 723 O O . VAL A 1 95 ? -18.387 6.574 30.525 1.00 62.25 95 VAL A O 1
ATOM 726 N N . ARG A 1 96 ? -19.596 4.689 30.524 1.00 61.34 96 ARG A N 1
ATOM 727 C CA . ARG A 1 96 ? -20.886 5.325 30.760 1.00 61.34 96 ARG A CA 1
ATOM 728 C C . ARG A 1 96 ? -20.921 5.673 32.240 1.00 61.34 96 ARG A C 1
ATOM 730 O O . ARG A 1 96 ? -21.288 4.842 33.064 1.00 61.34 96 ARG A O 1
ATOM 737 N N . VAL A 1 97 ? -20.518 6.894 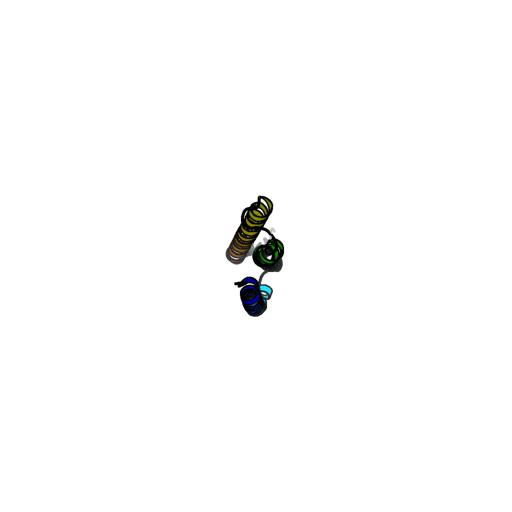32.574 1.00 66.31 97 VAL A N 1
ATOM 738 C CA . VAL A 1 97 ? -20.796 7.460 33.892 1.00 66.31 97 VAL A CA 1
ATOM 739 C C . VAL A 1 97 ? -22.301 7.700 33.945 1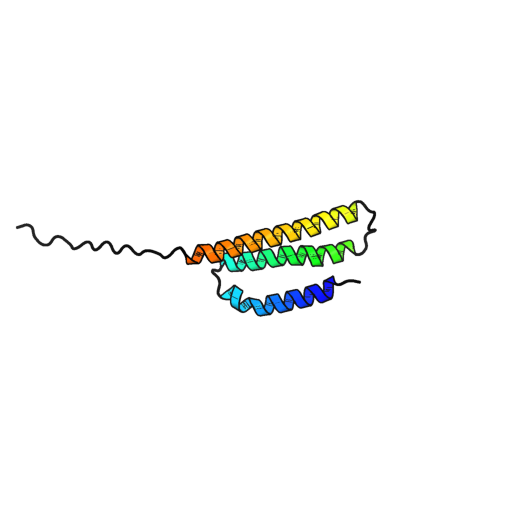.00 66.31 97 VAL A C 1
ATOM 741 O O . VAL A 1 97 ? -22.803 8.712 33.462 1.00 66.31 97 VAL A O 1
ATOM 744 N N . ALA A 1 98 ? -23.041 6.729 34.478 1.00 65.56 98 ALA A N 1
ATOM 745 C CA . ALA A 1 98 ? -24.404 6.957 34.923 1.00 65.56 98 ALA A CA 1
ATOM 746 C C . ALA A 1 98 ? -24.317 7.836 36.176 1.00 65.56 98 ALA A C 1
ATOM 748 O O . ALA A 1 98 ? -24.231 7.339 37.296 1.00 65.56 98 ALA A O 1
ATOM 749 N N . ALA A 1 99 ? -24.262 9.154 35.980 1.00 64.56 99 ALA A N 1
ATOM 750 C CA . ALA A 1 99 ? -24.454 10.105 37.061 1.00 64.56 99 ALA A CA 1
ATOM 751 C C . ALA A 1 99 ? -25.913 9.972 37.513 1.00 64.56 99 ALA A C 1
ATOM 753 O O . ALA A 1 99 ? -26.824 10.536 36.907 1.00 64.56 99 ALA A O 1
ATOM 754 N N . GLY A 1 100 ? -26.135 9.136 38.527 1.00 58.97 100 GLY A N 1
ATOM 755 C CA . GLY A 1 100 ? -27.420 8.980 39.188 1.00 58.97 100 GLY A CA 1
ATOM 756 C C . GLY A 1 100 ? -27.816 10.289 39.857 1.00 58.97 100 GLY A C 1
ATOM 757 O O . GLY A 1 100 ? -27.535 10.502 41.032 1.00 58.97 100 GLY A O 1
ATOM 758 N N . LEU A 1 101 ? -28.473 11.172 39.109 1.00 63.34 101 LEU A N 1
ATOM 759 C CA . LEU A 1 101 ? -29.217 12.284 39.680 1.00 63.34 101 LEU A CA 1
ATOM 760 C C . LEU A 1 101 ? -30.488 11.706 40.305 1.00 63.34 101 LEU A C 1
ATOM 762 O O . LEU A 1 101 ? -31.498 11.504 39.634 1.00 63.34 101 LEU A O 1
ATOM 766 N N . LYS A 1 102 ? -30.421 11.402 41.604 1.00 57.81 102 LYS A N 1
ATOM 767 C CA . LYS A 1 102 ? -31.610 11.192 42.431 1.00 57.81 102 LYS A CA 1
ATOM 768 C C . LYS A 1 102 ? -32.293 12.563 42.572 1.00 57.81 102 LYS A C 1
ATOM 770 O O . LYS A 1 102 ? -31.652 13.470 43.105 1.00 57.81 102 LYS A O 1
ATOM 775 N N . PRO A 1 103 ? -33.533 12.768 42.091 1.00 54.97 103 PRO A N 1
ATOM 776 C CA . PRO A 1 103 ? -34.201 14.044 42.278 1.00 54.97 103 PRO A CA 1
ATOM 777 C C . PRO A 1 103 ? -34.465 14.241 43.771 1.00 54.97 103 PRO A C 1
ATOM 779 O O . PRO A 1 103 ? -34.989 13.345 44.437 1.00 54.97 103 PRO A O 1
ATOM 782 N N . SER A 1 104 ? -34.074 15.410 44.275 1.00 55.78 104 SER A N 1
ATOM 783 C CA . SER A 1 104 ? -34.461 15.923 45.587 1.00 55.78 104 SER A CA 1
ATOM 784 C C . SER A 1 104 ? -35.987 15.929 45.682 1.00 55.78 104 SER A C 1
ATOM 786 O O . SER A 1 104 ? -36.654 16.714 45.009 1.00 55.78 104 SER A O 1
ATOM 788 N N . GLN A 1 105 ? -36.535 15.000 46.463 1.00 57.28 105 GLN A N 1
ATOM 789 C CA . GLN A 1 105 ? -37.936 15.007 46.859 1.00 57.28 105 GLN A CA 1
ATOM 790 C C . GLN A 1 105 ? -38.041 15.815 48.158 1.00 57.28 105 GLN A C 1
ATOM 792 O O . GLN A 1 105 ? -37.541 15.387 49.197 1.00 57.28 105 GLN A O 1
ATOM 797 N N . ASN A 1 106 ? -38.744 16.941 48.035 1.00 47.19 106 ASN A N 1
ATOM 798 C CA . ASN A 1 106 ? -39.534 17.637 49.054 1.00 47.19 106 ASN A CA 1
ATOM 799 C C . ASN A 1 106 ? -38.811 18.652 49.954 1.00 47.19 106 ASN A C 1
ATOM 801 O O . ASN A 1 106 ? -38.294 18.345 51.024 1.00 47.19 106 ASN A O 1
ATOM 805 N N . ALA A 1 107 ? -38.905 19.910 49.512 1.00 50.72 107 ALA A N 1
ATOM 806 C CA . ALA A 1 107 ? -39.157 21.048 50.382 1.00 50.72 107 ALA A CA 1
ATOM 807 C C . ALA A 1 107 ? -40.671 21.143 50.641 1.00 50.72 107 ALA A C 1
ATOM 809 O O . ALA A 1 107 ? -41.418 21.255 49.671 1.00 50.72 107 ALA A O 1
ATOM 810 N N . SER A 1 108 ? -41.071 21.089 51.915 1.00 48.97 108 SER A N 1
ATOM 811 C CA . SER A 1 108 ? -42.176 21.823 52.573 1.00 48.97 108 SER A CA 1
ATOM 812 C C . SER A 1 108 ? -42.568 21.108 53.860 1.00 48.97 108 SER A C 1
ATOM 814 O O . SER A 1 108 ? -43.053 19.958 53.742 1.00 48.97 108 SER A O 1
#

Radius of gyration: 23.93 Å; Cα contacts (8 Å, |Δi|>4): 73; chains: 1; bounding box: 64×38×73 Å

Solvent-accessible surface area (backbone atoms only — not comparable to full-atom values): 6130 Å² total; per-residue (Å²): 130,81,56,52,60,65,50,49,53,51,50,50,52,53,51,59,71,43,43,67,61,42,69,72,42,61,69,72,43,30,51,37,41,52,49,14,47,51,38,22,51,45,17,53,46,50,37,52,64,68,44,70,83,50,57,82,90,35,73,67,34,54,51,46,50,52,50,22,56,49,30,33,53,50,11,50,53,41,33,52,50,26,51,50,51,53,64,58,56,71,71,64,68,79,78,76,76,78,79,81,77,74,78,87,81,78,91,132

Sequence (108 aa):
MNWAIPGAILAASVGLMLTPFLFGLHRKTAVLFGFSGVIYFGGAVGMELLASTLNSNSLRYTMMTLWEEGLEMLGVVLFLYALLAYMGGEHRSKVRVAAGLKPSQNAS

Nearest PDB structures (foldseek):
  2kub-assembly1_A  TM=5.841E-01  e=7.371E+00  Streptococcus parasanguinis
  3vr9-assembly1_D  TM=4.719E-01  e=8.662E+00  Ascaris suum
  6u8y-assembly1_c  TM=4.265E-01  e=7.779E+00  Pyrococcus furiosus COM1